Protein AF-A0A6J3C468-F1 (afdb_monomer)

Foldseek 3Di:
DEKEKAAADDPDPDDDDDDDDDDDDDPDPPDDDDDDPVVVVVVVLVVVLVVLVVVLVVLVVVLVVLVVVCPPPVPHPPVNSVVSVVVNVVSVVVSVVSPDDDDDDDDDDDPPPCRQVVVCVVVVHNRDDDDPPDDDPHHYHYDYDPDNAIFMDDPPDPDTHHPPPPPDDD

Nearest PDB structures (foldseek):
  5gof-assembly1_A  TM=9.313E-01  e=5.780E-07  Homo sapiens
  3fd9-assembly1_C  TM=7.938E-01  e=1.455E+00  Pseudomonas aeruginosa UCBPP-PA14
  7p48-assembly1_6  TM=5.271E-01  e=7.275E+00  Mammaliicoccus lentus

Mean predicted aligned error: 13.35 Å

Structure (mmCIF, N/CA/C/O backbone):
data_AF-A0A6J3C468-F1
#
_entry.id   AF-A0A6J3C468-F1
#
loop_
_atom_site.group_PDB
_atom_site.id
_atom_site.type_symbol
_atom_site.label_atom_id
_atom_site.label_alt_id
_atom_site.label_comp_id
_atom_site.label_asym_id
_atom_site.label_entity_id
_atom_site.label_seq_id
_atom_site.pdbx_PDB_ins_code
_atom_site.Cartn_x
_atom_site.Cartn_y
_atom_site.Cartn_z
_atom_site.occupancy
_atom_site.B_iso_or_equiv
_atom_site.auth_seq_id
_atom_site.auth_comp_id
_atom_site.auth_asym_id
_atom_site.auth_atom_id
_atom_site.pdbx_PDB_model_num
ATOM 1 N N . MET A 1 1 ? 6.458 13.556 -14.576 1.00 32.53 1 MET A N 1
ATOM 2 C CA . MET A 1 1 ? 5.646 12.459 -15.137 1.00 32.53 1 MET A CA 1
ATOM 3 C C . MET A 1 1 ? 6.260 11.154 -14.679 1.00 32.53 1 MET A C 1
ATOM 5 O O . MET A 1 1 ? 7.457 10.978 -14.878 1.00 32.53 1 MET A O 1
ATOM 9 N N . ALA A 1 2 ? 5.489 10.302 -14.016 1.00 32.50 2 ALA A N 1
ATOM 10 C CA . ALA A 1 2 ? 5.856 8.922 -13.725 1.00 32.50 2 ALA A CA 1
ATOM 11 C C . ALA A 1 2 ? 4.898 8.015 -14.511 1.00 32.50 2 ALA A C 1
ATOM 13 O O . ALA A 1 2 ? 3.709 8.327 -14.599 1.00 32.50 2 ALA A O 1
ATOM 14 N N . ALA A 1 3 ? 5.411 6.956 -15.133 1.00 32.78 3 ALA A N 1
ATOM 15 C CA . ALA A 1 3 ? 4.591 5.963 -15.822 1.00 32.78 3 ALA A CA 1
ATOM 16 C C . ALA A 1 3 ? 4.765 4.603 -15.144 1.00 32.78 3 ALA A C 1
ATOM 18 O O . ALA A 1 3 ? 5.876 4.200 -14.802 1.00 32.78 3 ALA A O 1
ATOM 19 N N . TYR A 1 4 ? 3.655 3.918 -14.908 1.00 39.19 4 TYR A N 1
ATOM 20 C CA . TYR A 1 4 ? 3.619 2.669 -14.160 1.00 39.19 4 TYR A CA 1
ATOM 21 C C . TYR A 1 4 ? 3.425 1.515 -15.144 1.00 39.19 4 TYR A C 1
ATOM 23 O O . TYR A 1 4 ? 2.482 1.557 -15.930 1.00 39.19 4 TYR A O 1
ATOM 31 N N . VAL A 1 5 ? 4.317 0.522 -15.136 1.00 37.75 5 VAL A N 1
ATOM 32 C CA . VAL A 1 5 ? 4.277 -0.674 -15.994 1.00 37.75 5 VAL A CA 1
ATOM 33 C C . VAL A 1 5 ? 3.965 -1.870 -15.109 1.00 37.75 5 VAL A C 1
ATOM 35 O O . VAL A 1 5 ? 4.748 -2.188 -14.226 1.00 37.75 5 VAL A O 1
ATOM 38 N N . ASN A 1 6 ? 2.851 -2.553 -15.331 1.00 34.88 6 ASN A N 1
ATOM 39 C CA . ASN A 1 6 ? 2.490 -3.726 -14.541 1.00 34.88 6 ASN A CA 1
ATOM 40 C C . ASN A 1 6 ? 2.464 -4.974 -15.435 1.00 34.88 6 ASN A C 1
ATOM 42 O O . ASN A 1 6 ? 1.859 -4.939 -16.506 1.00 34.88 6 ASN A O 1
ATOM 46 N N . ARG A 1 7 ? 3.164 -6.044 -15.040 1.00 41.38 7 ARG A N 1
ATOM 47 C CA . ARG A 1 7 ? 3.197 -7.334 -15.754 1.00 41.38 7 ARG A CA 1
ATOM 48 C C . ARG A 1 7 ? 3.193 -8.478 -14.742 1.00 41.38 7 ARG A C 1
ATOM 50 O O . ARG A 1 7 ? 4.012 -8.511 -13.826 1.00 41.38 7 ARG A O 1
ATOM 57 N N . THR A 1 8 ? 2.270 -9.408 -14.938 1.00 41.28 8 THR A N 1
ATOM 58 C CA . THR A 1 8 ? 1.972 -10.521 -14.031 1.00 41.28 8 THR A CA 1
ATOM 59 C C . THR A 1 8 ? 2.912 -11.704 -14.276 1.00 41.28 8 THR A C 1
ATOM 61 O O . THR A 1 8 ? 3.183 -12.062 -15.420 1.00 41.28 8 THR A O 1
ATOM 64 N N . MET A 1 9 ? 3.386 -12.343 -13.199 1.00 41.53 9 MET A N 1
ATOM 65 C CA . MET A 1 9 ? 3.989 -13.680 -13.240 1.00 41.53 9 MET A CA 1
ATOM 66 C C . MET A 1 9 ? 3.126 -14.652 -12.433 1.00 41.53 9 MET A C 1
ATOM 68 O O . MET A 1 9 ? 2.847 -14.416 -11.259 1.00 41.53 9 MET A O 1
ATOM 72 N N . SER A 1 10 ? 2.749 -15.768 -13.056 1.00 34.47 10 SER A N 1
ATOM 73 C CA . SER A 1 10 ? 2.111 -16.899 -12.384 1.00 34.47 10 SER A CA 1
ATOM 74 C C . SER A 1 10 ? 3.166 -17.708 -11.627 1.00 34.47 10 SER A C 1
ATOM 76 O O . SER A 1 10 ? 4.060 -18.300 -12.229 1.00 34.47 10 SER A O 1
ATOM 78 N N . MET A 1 11 ? 3.074 -17.734 -10.298 1.00 39.47 11 MET A N 1
ATOM 79 C CA . MET A 1 11 ? 3.914 -18.565 -9.425 1.00 39.47 11 MET A CA 1
ATOM 80 C C . MET A 1 11 ? 3.198 -19.896 -9.147 1.00 39.47 11 MET A C 1
ATOM 82 O O . MET A 1 11 ? 2.885 -20.216 -8.003 1.00 39.47 11 MET A O 1
ATOM 86 N N . MET A 1 12 ? 2.888 -20.665 -10.194 1.00 35.66 12 MET A N 1
ATOM 87 C CA . MET A 1 12 ? 2.461 -22.056 -10.020 1.00 35.66 12 MET A CA 1
ATOM 88 C C . MET A 1 12 ? 3.700 -22.904 -9.723 1.00 35.66 12 MET A C 1
ATOM 90 O O . MET A 1 12 ? 4.549 -23.116 -10.588 1.00 35.66 12 MET A O 1
ATOM 94 N N . ALA A 1 13 ? 3.817 -23.357 -8.474 1.00 45.84 13 ALA A N 1
ATOM 95 C CA . ALA A 1 13 ? 4.817 -24.324 -8.042 1.00 45.84 13 ALA A CA 1
ATOM 96 C C . ALA A 1 13 ? 4.562 -25.667 -8.751 1.00 45.84 13 ALA A C 1
ATOM 98 O O . ALA A 1 13 ? 3.682 -26.430 -8.361 1.00 45.84 13 ALA A O 1
ATOM 99 N N . GLY A 1 14 ? 5.288 -25.917 -9.840 1.00 36.38 14 GLY A N 1
ATOM 100 C CA . GLY A 1 14 ? 5.266 -27.182 -10.568 1.00 36.38 14 GLY A CA 1
ATOM 101 C C . GLY A 1 14 ? 6.373 -28.112 -10.080 1.00 36.38 14 GLY A C 1
ATOM 102 O O . GLY A 1 14 ? 7.548 -27.860 -10.346 1.00 36.38 14 GLY A O 1
ATOM 103 N N . ASP A 1 15 ? 5.983 -29.184 -9.391 1.00 47.78 15 ASP A N 1
ATOM 104 C CA . ASP A 1 15 ? 6.817 -30.349 -9.093 1.00 47.78 15 ASP A CA 1
ATOM 105 C C . ASP A 1 15 ? 7.307 -31.011 -10.396 1.00 47.78 15 ASP A C 1
ATOM 107 O O . ASP A 1 15 ? 6.512 -31.412 -11.248 1.00 47.78 15 ASP A O 1
ATOM 111 N N . GLY A 1 16 ? 8.625 -31.163 -10.544 1.00 34.12 16 GLY A N 1
ATOM 112 C CA . GLY A 1 16 ? 9.258 -31.887 -11.650 1.00 34.12 16 GLY A CA 1
ATOM 113 C C . GLY A 1 16 ? 10.623 -32.452 -11.233 1.00 34.12 16 GLY A C 1
ATOM 114 O O . GLY A 1 16 ? 11.349 -31.789 -10.490 1.00 34.12 16 GLY A O 1
ATOM 115 N N . PRO A 1 17 ? 10.984 -33.684 -11.648 1.00 38.72 17 PRO A N 1
ATOM 116 C CA . PRO A 1 17 ? 12.030 -34.459 -10.994 1.00 38.72 17 PRO A CA 1
ATOM 117 C C . PRO A 1 17 ? 13.448 -33.975 -11.321 1.00 38.72 17 PRO A C 1
ATOM 119 O O . PRO A 1 17 ? 13.803 -33.643 -12.451 1.00 38.72 17 PRO A O 1
ATOM 122 N N . HIS A 1 18 ? 14.254 -33.988 -10.264 1.00 42.09 18 HIS A N 1
ATOM 123 C CA . HIS A 1 18 ? 15.650 -33.594 -10.175 1.00 42.09 18 HIS A CA 1
ATOM 124 C C . HIS A 1 18 ? 16.582 -34.329 -11.148 1.00 42.09 18 HIS A C 1
ATOM 126 O O . HIS A 1 18 ? 16.570 -35.554 -11.216 1.00 42.09 18 HIS A O 1
ATOM 132 N N . ASN A 1 19 ? 17.509 -33.586 -11.762 1.00 37.25 19 ASN A N 1
ATOM 133 C CA . ASN A 1 19 ? 18.798 -34.124 -12.192 1.00 37.25 19 ASN A CA 1
ATOM 134 C C . ASN A 1 19 ? 19.929 -33.259 -11.626 1.00 37.25 19 ASN A C 1
ATOM 136 O O . ASN A 1 19 ? 20.019 -32.056 -11.867 1.00 37.25 19 ASN A O 1
ATOM 140 N N . VAL A 1 20 ? 20.762 -33.905 -10.814 1.00 36.81 20 VAL A N 1
ATOM 141 C CA . VAL A 1 20 ? 21.904 -33.337 -10.099 1.00 36.81 20 VAL A CA 1
ATOM 142 C C . VAL A 1 20 ? 23.111 -33.331 -11.035 1.00 36.81 20 VAL A C 1
ATOM 144 O O . VAL A 1 20 ? 23.554 -34.388 -11.472 1.00 36.81 20 VAL A O 1
ATOM 147 N N . ALA A 1 21 ? 23.680 -32.155 -11.297 1.00 30.47 21 ALA A N 1
ATOM 148 C CA . ALA A 1 21 ? 25.031 -32.026 -11.834 1.00 30.47 21 ALA A CA 1
ATOM 149 C C . ALA A 1 21 ? 25.873 -31.188 -10.863 1.00 30.47 21 ALA A C 1
ATOM 151 O O . ALA A 1 21 ? 25.667 -29.986 -10.689 1.00 30.47 21 ALA A O 1
ATOM 152 N N . THR A 1 22 ? 26.795 -31.864 -10.185 1.00 33.00 22 THR A N 1
ATOM 153 C CA . THR A 1 22 ? 27.742 -31.297 -9.225 1.00 33.00 22 THR A CA 1
ATOM 154 C C . THR A 1 22 ? 28.943 -30.731 -9.970 1.00 33.00 22 THR A C 1
ATOM 156 O O . THR A 1 22 ? 29.631 -31.497 -10.634 1.00 33.00 22 THR A O 1
ATOM 159 N N . LEU A 1 23 ? 29.251 -29.439 -9.811 1.00 34.88 23 LEU A N 1
ATOM 160 C CA . LEU A 1 23 ? 30.570 -28.881 -10.132 1.00 34.88 23 LEU A CA 1
ATOM 161 C C . LEU A 1 23 ? 30.948 -27.752 -9.151 1.00 34.88 23 LEU A C 1
ATOM 163 O O . LEU A 1 23 ? 30.305 -26.708 -9.086 1.00 34.88 23 LEU A O 1
ATOM 167 N N . ASN A 1 24 ? 32.025 -28.031 -8.414 1.00 36.84 24 ASN A N 1
ATOM 168 C CA . ASN A 1 24 ? 33.041 -27.146 -7.838 1.00 36.84 24 ASN A CA 1
ATOM 169 C C . ASN A 1 24 ? 32.639 -26.008 -6.877 1.00 36.84 24 ASN A C 1
ATOM 171 O O . ASN A 1 24 ? 32.391 -24.872 -7.266 1.00 36.84 24 ASN A O 1
ATOM 175 N N . GLY A 1 25 ? 32.828 -26.284 -5.581 1.00 41.25 25 GLY A N 1
ATOM 176 C CA . GLY A 1 25 ? 33.744 -25.465 -4.772 1.00 41.25 25 GLY A CA 1
ATOM 177 C C . GLY A 1 25 ? 33.226 -24.166 -4.155 1.00 41.25 25 GLY A C 1
ATOM 178 O O . GLY A 1 25 ? 34.006 -23.476 -3.507 1.00 41.25 25 GLY A O 1
ATOM 179 N N . ALA A 1 26 ? 31.943 -23.841 -4.278 1.00 34.59 26 ALA A N 1
ATOM 180 C CA . ALA A 1 26 ? 31.317 -22.813 -3.450 1.00 34.59 26 ALA A CA 1
ATOM 181 C C . ALA A 1 26 ? 30.516 -23.487 -2.333 1.00 34.59 26 ALA A C 1
ATOM 183 O O . ALA A 1 26 ? 29.793 -24.451 -2.590 1.00 34.59 26 ALA A O 1
ATOM 184 N N . VAL A 1 27 ? 30.627 -22.973 -1.105 1.00 35.44 27 VAL A N 1
ATOM 185 C CA . VAL A 1 27 ? 29.729 -23.306 0.007 1.00 35.44 27 VAL A CA 1
ATOM 186 C C . VAL A 1 27 ? 28.308 -22.974 -0.441 1.00 35.44 27 VAL A C 1
ATOM 188 O O . VAL A 1 27 ? 27.838 -21.846 -0.322 1.00 35.44 27 VAL A O 1
ATOM 191 N N . ARG A 1 28 ? 27.619 -23.957 -1.020 1.00 37.09 28 ARG A N 1
ATOM 192 C CA . ARG A 1 28 ? 26.178 -23.900 -1.180 1.00 37.09 28 ARG A CA 1
ATOM 193 C C . ARG A 1 28 ? 25.639 -24.120 0.215 1.00 37.09 28 ARG A C 1
ATOM 195 O O . ARG A 1 28 ? 25.753 -25.221 0.750 1.00 37.09 28 ARG A O 1
ATOM 202 N N . VAL A 1 29 ? 25.104 -23.060 0.813 1.00 41.69 29 VAL A N 1
ATOM 203 C CA . VAL A 1 29 ? 24.162 -23.207 1.918 1.00 41.69 29 VAL A CA 1
ATOM 204 C C . VAL A 1 29 ? 23.089 -24.136 1.371 1.00 41.69 29 VAL A C 1
ATOM 206 O O . VAL A 1 29 ? 22.321 -23.763 0.485 1.00 41.69 29 VAL A O 1
ATOM 209 N N . ASN A 1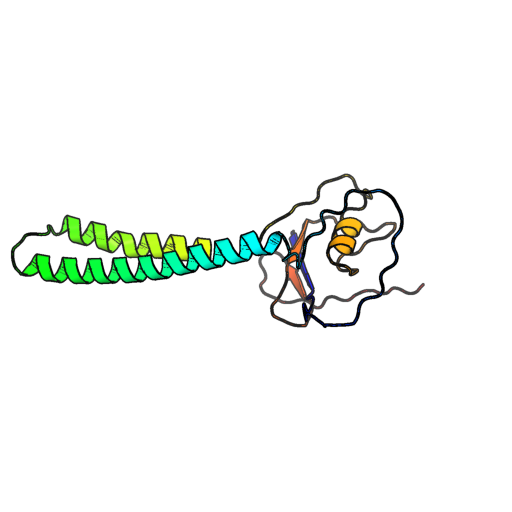 30 ? 23.165 -25.396 1.783 1.00 36.78 30 ASN A N 1
ATOM 210 C CA . ASN A 1 30 ? 22.223 -26.429 1.418 1.00 36.78 30 ASN A CA 1
ATOM 211 C C . ASN A 1 30 ? 20.926 -26.039 2.112 1.00 36.78 30 ASN A C 1
ATOM 213 O O . ASN A 1 30 ? 20.733 -26.375 3.276 1.00 36.78 30 ASN A O 1
ATOM 217 N N . MET A 1 31 ? 20.128 -25.197 1.461 1.00 42.84 31 MET A N 1
ATOM 218 C CA . MET A 1 31 ? 18.916 -24.685 2.058 1.00 42.84 31 MET A CA 1
ATOM 219 C C . MET A 1 31 ? 17.757 -25.570 1.597 1.00 42.84 31 MET A C 1
ATOM 221 O O . MET A 1 31 ? 17.376 -25.511 0.426 1.00 42.84 31 MET A O 1
ATOM 225 N N . PRO A 1 32 ? 17.246 -26.450 2.473 1.00 39.78 32 PRO A N 1
ATOM 226 C CA . PRO A 1 32 ? 16.097 -27.278 2.151 1.00 39.78 32 PRO A CA 1
ATOM 227 C C . PRO A 1 32 ? 14.889 -26.346 2.005 1.00 39.78 32 PRO A C 1
ATOM 229 O O . PRO A 1 32 ? 14.645 -25.546 2.902 1.00 39.78 32 PRO A O 1
ATOM 232 N N . ASN A 1 33 ? 14.180 -26.407 0.872 1.00 52.97 33 ASN A N 1
ATOM 233 C CA . ASN A 1 33 ? 12.960 -25.632 0.584 1.00 52.97 33 ASN A CA 1
ATOM 234 C C . ASN A 1 33 ? 13.011 -24.167 1.049 1.00 52.97 33 ASN A C 1
ATOM 236 O O . ASN A 1 33 ? 12.389 -23.773 2.035 1.00 52.97 33 ASN A O 1
ATOM 240 N N . VAL A 1 34 ? 13.772 -23.344 0.330 1.00 51.22 34 VAL A N 1
ATOM 241 C CA . VAL A 1 34 ? 13.872 -21.913 0.631 1.00 51.22 34 VAL A CA 1
ATOM 242 C C . VAL A 1 34 ? 12.651 -21.186 0.096 1.00 51.22 34 VAL A C 1
ATOM 244 O O . VAL A 1 34 ? 12.594 -20.819 -1.076 1.00 51.22 34 VAL A O 1
ATOM 247 N N . ASP A 1 35 ? 11.683 -20.933 0.970 1.00 75.00 35 ASP A N 1
ATOM 248 C CA . ASP A 1 35 ? 10.780 -19.804 0.783 1.00 75.00 35 ASP A CA 1
ATOM 249 C C . ASP A 1 35 ? 11.608 -18.561 0.409 1.00 75.00 35 ASP A C 1
ATOM 251 O O . ASP A 1 35 ? 12.629 -18.269 1.042 1.00 75.00 35 ASP A O 1
ATOM 255 N N . SER A 1 36 ? 11.186 -17.823 -0.623 1.00 87.25 36 SER A N 1
ATOM 256 C CA . SER A 1 36 ? 11.826 -16.552 -0.989 1.00 87.25 36 SER A CA 1
ATOM 257 C C . SER A 1 36 ? 11.952 -15.653 0.251 1.00 87.25 36 SER A C 1
ATOM 259 O O . SER A 1 36 ? 10.968 -15.518 0.978 1.00 87.25 36 SER A O 1
ATOM 261 N N . PRO A 1 37 ? 13.089 -14.971 0.499 1.00 91.00 37 PRO A N 1
ATOM 262 C CA . PRO A 1 37 ? 13.224 -14.047 1.630 1.00 91.00 37 PRO A CA 1
ATOM 263 C C . PRO A 1 37 ? 12.138 -12.961 1.677 1.00 91.00 37 PRO A C 1
ATOM 265 O O . PRO A 1 37 ? 11.797 -12.468 2.751 1.00 91.00 37 PRO A O 1
ATOM 268 N N . LEU A 1 38 ? 11.532 -12.630 0.530 1.00 89.88 38 LEU A N 1
ATOM 269 C CA . LEU A 1 38 ? 10.398 -11.706 0.446 1.00 89.88 38 LEU A CA 1
ATOM 270 C C . LEU A 1 38 ? 9.156 -12.230 1.193 1.00 89.88 38 LEU A C 1
ATOM 272 O O . LEU A 1 38 ? 8.349 -11.435 1.671 1.00 89.88 38 LEU A O 1
ATOM 276 N N . GLN A 1 39 ? 9.030 -13.548 1.384 1.00 90.19 39 GLN A N 1
ATOM 277 C CA . GLN A 1 39 ? 7.970 -14.166 2.188 1.00 90.19 39 GLN A CA 1
ATOM 278 C C . GLN A 1 39 ? 8.030 -13.750 3.659 1.00 90.19 39 GLN A C 1
ATOM 280 O O . GLN A 1 39 ? 7.002 -13.755 4.333 1.00 90.19 39 GLN A O 1
ATOM 285 N N . ILE A 1 40 ? 9.197 -13.343 4.170 1.00 91.38 40 ILE A N 1
ATOM 286 C CA . ILE A 1 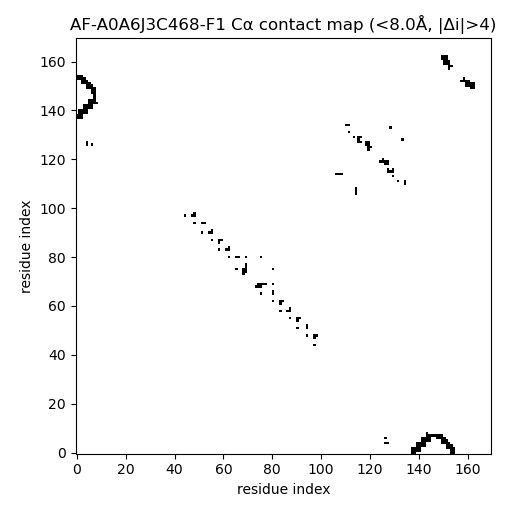40 ? 9.311 -12.808 5.532 1.00 91.38 40 ILE A CA 1
ATOM 287 C C . ILE A 1 40 ? 8.476 -11.529 5.655 1.00 91.38 40 ILE A C 1
ATOM 289 O O . ILE A 1 40 ? 7.704 -11.393 6.605 1.00 91.38 40 ILE A O 1
ATOM 293 N N . PHE A 1 41 ? 8.575 -10.629 4.671 1.00 90.44 41 PHE A N 1
ATOM 294 C CA . PHE A 1 41 ? 7.774 -9.407 4.630 1.00 90.44 41 PHE A CA 1
ATOM 295 C C . PHE A 1 41 ? 6.282 -9.728 4.511 1.00 90.44 41 PHE A C 1
ATOM 297 O O . PHE A 1 41 ? 5.492 -9.217 5.300 1.00 90.44 41 PHE A O 1
ATOM 304 N N . VAL A 1 42 ? 5.906 -10.638 3.605 1.00 90.75 42 VAL A N 1
ATOM 305 C CA . VAL A 1 42 ? 4.507 -11.065 3.413 1.00 90.75 42 VAL A CA 1
ATOM 306 C C . VAL A 1 42 ? 3.910 -11.618 4.713 1.00 90.75 42 VAL A C 1
ATOM 308 O O . VAL A 1 42 ? 2.838 -11.193 5.144 1.00 90.75 42 VAL A O 1
ATOM 311 N N . ARG A 1 43 ? 4.622 -12.524 5.396 1.00 92.19 43 ARG A N 1
ATOM 312 C CA . ARG A 1 43 ? 4.174 -13.130 6.661 1.00 92.19 43 ARG A CA 1
ATOM 313 C C . ARG A 1 43 ? 4.077 -12.107 7.788 1.00 92.19 43 ARG A C 1
ATOM 315 O O . ARG A 1 43 ? 3.071 -12.077 8.494 1.00 92.19 43 ARG A O 1
ATOM 322 N N . ALA A 1 44 ? 5.099 -11.266 7.955 1.00 92.62 44 ALA A N 1
ATOM 323 C CA . ALA A 1 44 ? 5.097 -10.214 8.969 1.00 92.62 44 ALA A CA 1
ATOM 324 C C . ALA A 1 44 ? 3.943 -9.230 8.743 1.00 92.62 44 ALA A C 1
ATOM 326 O O . ALA A 1 44 ? 3.262 -8.839 9.691 1.00 92.62 44 ALA A O 1
ATOM 327 N N . LYS A 1 45 ? 3.683 -8.887 7.480 1.00 92.44 45 LYS A N 1
ATOM 328 C CA . LYS A 1 45 ? 2.607 -7.983 7.104 1.00 92.44 45 LYS A CA 1
ATOM 329 C C . LYS A 1 45 ? 1.220 -8.570 7.341 1.00 92.44 45 LYS A C 1
ATOM 331 O O . LYS A 1 45 ? 0.352 -7.873 7.866 1.00 92.44 45 LYS A O 1
ATOM 336 N N . LYS A 1 46 ? 1.006 -9.835 6.976 1.00 93.75 46 LYS A N 1
ATOM 337 C CA . LYS A 1 46 ? -0.241 -10.537 7.289 1.00 93.75 46 LYS A CA 1
ATOM 338 C C . LYS A 1 46 ? -0.490 -10.506 8.798 1.00 93.75 46 LYS A C 1
ATOM 340 O O . LYS A 1 46 ? -1.517 -10.012 9.240 1.00 93.75 46 LYS A O 1
ATOM 345 N N . LYS A 1 47 ? 0.525 -10.886 9.581 1.00 95.81 47 LYS A N 1
ATOM 346 C CA . LYS A 1 47 ? 0.444 -10.917 11.043 1.00 95.81 47 LYS A CA 1
ATOM 347 C C . LYS A 1 47 ? 0.108 -9.555 11.663 1.00 95.81 47 LYS A C 1
ATOM 349 O O . LYS A 1 47 ? -0.730 -9.499 12.553 1.00 95.81 47 LYS A O 1
ATOM 354 N N . ILE A 1 48 ? 0.742 -8.461 11.229 1.00 95.94 48 ILE A N 1
ATOM 355 C CA . ILE A 1 48 ? 0.435 -7.131 11.787 1.00 95.94 48 ILE A CA 1
ATOM 356 C C . ILE A 1 48 ? -0.961 -6.641 11.382 1.00 95.94 48 ILE A C 1
ATOM 358 O O . ILE A 1 48 ? -1.622 -5.993 12.187 1.00 95.94 48 ILE A O 1
ATOM 362 N N . ASN A 1 49 ? -1.438 -6.971 10.176 1.00 95.69 49 ASN A N 1
ATOM 363 C CA . ASN A 1 49 ? -2.808 -6.650 9.774 1.00 95.69 49 ASN A CA 1
ATOM 364 C C . ASN A 1 49 ? -3.831 -7.423 10.613 1.00 95.69 49 ASN A C 1
ATOM 366 O O . ASN A 1 49 ? -4.781 -6.804 11.086 1.00 95.69 49 ASN A O 1
ATOM 370 N N . ASP A 1 50 ? -3.605 -8.718 10.852 1.00 96.38 50 ASP A N 1
ATOM 371 C CA . ASP A 1 50 ? -4.468 -9.555 11.696 1.00 96.38 50 ASP A CA 1
ATOM 372 C C . ASP A 1 50 ? -4.546 -8.991 13.130 1.00 96.38 50 ASP A C 1
ATOM 374 O O . ASP A 1 50 ? -5.635 -8.752 13.645 1.00 96.38 50 ASP A O 1
ATOM 378 N N . ILE A 1 51 ? -3.403 -8.628 13.728 1.00 97.44 51 ILE A N 1
ATOM 379 C CA . ILE A 1 51 ? -3.352 -7.985 15.056 1.00 97.44 51 ILE A CA 1
ATOM 380 C C . ILE A 1 51 ? -4.172 -6.689 15.084 1.00 97.44 51 ILE A C 1
ATOM 382 O O . ILE A 1 51 ? -4.887 -6.420 16.044 1.00 97.44 51 ILE A O 1
ATOM 386 N N . PHE A 1 52 ? -4.083 -5.860 14.045 1.00 97.25 52 PHE A N 1
ATOM 387 C CA . PHE A 1 52 ? -4.826 -4.601 14.010 1.00 97.25 52 PHE A CA 1
ATOM 388 C C . PHE A 1 52 ? -6.322 -4.775 13.718 1.00 97.25 52 PHE A C 1
ATOM 390 O O . PHE A 1 52 ? -7.093 -3.872 14.034 1.00 97.25 52 PHE A O 1
ATOM 397 N N . VAL A 1 53 ? -6.747 -5.904 13.142 1.00 96.88 53 VAL A N 1
ATOM 398 C CA . VAL A 1 53 ? -8.167 -6.290 13.104 1.00 96.88 53 VAL A CA 1
ATOM 399 C C . VAL A 1 53 ? -8.644 -6.586 14.524 1.00 96.88 53 VAL A C 1
ATOM 401 O O . VAL A 1 53 ? -9.624 -5.994 14.962 1.00 96.88 53 VAL A O 1
ATOM 404 N N . GLU A 1 54 ? -7.904 -7.408 15.270 1.00 97.81 54 GLU A N 1
ATOM 405 C CA . GLU A 1 54 ? -8.243 -7.752 16.657 1.00 97.81 54 GLU A CA 1
ATOM 406 C C . GLU A 1 54 ? -8.273 -6.516 17.574 1.00 97.81 54 GLU A C 1
ATOM 408 O O . GLU A 1 54 ? -9.189 -6.359 18.377 1.00 97.81 54 GLU A O 1
ATOM 413 N N . ILE A 1 55 ? -7.311 -5.595 17.427 1.00 97.81 55 ILE A N 1
ATOM 414 C CA . ILE A 1 55 ? -7.289 -4.332 18.186 1.00 97.81 55 ILE A CA 1
ATOM 415 C C . ILE A 1 55 ? -8.506 -3.458 17.851 1.00 97.81 55 ILE A C 1
ATOM 417 O O . ILE A 1 55 ? -9.064 -2.833 18.750 1.00 97.81 55 ILE A O 1
ATOM 421 N N . ASP A 1 56 ? -8.914 -3.384 16.582 1.00 97.00 56 ASP A N 1
ATOM 422 C CA . ASP A 1 56 ? -10.079 -2.593 16.165 1.00 97.00 56 ASP A CA 1
ATOM 423 C C . ASP A 1 56 ? -11.368 -3.112 16.804 1.00 97.00 56 ASP A C 1
ATOM 425 O O . ASP A 1 56 ? -12.166 -2.322 17.306 1.00 97.00 56 ASP A O 1
ATOM 429 N N . ASP A 1 57 ? -11.547 -4.430 16.839 1.00 97.44 57 ASP A N 1
ATOM 430 C CA . ASP A 1 57 ? -12.707 -5.050 17.476 1.00 97.44 57 ASP A CA 1
ATOM 431 C C . ASP A 1 57 ? -12.661 -4.879 19.001 1.00 97.44 57 ASP A C 1
ATOM 433 O O . ASP A 1 57 ? -13.642 -4.435 19.598 1.00 97.44 57 ASP A O 1
ATOM 437 N N . TYR A 1 58 ? -11.491 -5.063 19.621 1.00 97.88 58 TYR A N 1
ATOM 438 C CA . TYR A 1 58 ? -11.307 -4.823 21.054 1.00 97.88 58 TYR A CA 1
ATOM 439 C C . TYR A 1 58 ? -11.622 -3.377 21.466 1.00 97.88 58 TYR A C 1
ATOM 441 O O . TYR A 1 58 ? -12.248 -3.139 22.499 1.00 97.88 58 TYR A O 1
ATOM 449 N N . VAL A 1 59 ? -11.210 -2.385 20.670 1.00 97.19 59 VAL A N 1
ATOM 450 C CA . VAL A 1 59 ? -11.504 -0.975 20.966 1.00 97.19 59 VAL A CA 1
ATOM 451 C C . VAL A 1 59 ? -13.004 -0.688 20.858 1.00 97.19 59 VAL A C 1
ATOM 453 O O . VAL A 1 59 ? -13.529 0.050 21.690 1.00 97.19 59 VAL A O 1
ATOM 456 N N . LYS A 1 60 ? -13.723 -1.283 19.897 1.00 96.25 60 LYS A N 1
ATOM 457 C CA . LYS A 1 60 ? -15.190 -1.141 19.807 1.00 96.25 60 LYS A CA 1
ATOM 458 C C . LYS A 1 60 ? -15.896 -1.758 21.014 1.00 96.25 60 LYS A C 1
ATOM 460 O O . LYS A 1 60 ? -16.813 -1.143 21.565 1.00 96.25 60 LYS A O 1
ATOM 465 N N . ASP A 1 61 ? -15.449 -2.932 21.452 1.00 96.69 61 ASP A N 1
ATOM 466 C CA . ASP A 1 61 ? -15.978 -3.583 22.652 1.00 96.69 61 ASP A CA 1
ATOM 467 C C . ASP A 1 61 ? -15.715 -2.725 23.896 1.00 96.69 61 ASP A C 1
ATOM 469 O O . ASP A 1 61 ? -16.616 -2.511 24.710 1.00 96.69 61 ASP A O 1
ATOM 473 N N . ALA A 1 62 ? -14.515 -2.145 24.008 1.00 94.69 62 ALA A N 1
ATOM 474 C CA . ALA A 1 62 ? -14.163 -1.232 25.090 1.00 94.69 62 ALA A CA 1
ATOM 475 C C . ALA A 1 62 ? -15.041 0.029 25.092 1.00 94.69 62 ALA A C 1
ATOM 477 O O . ALA A 1 62 ? -15.523 0.424 26.150 1.00 94.69 62 ALA A O 1
ATOM 478 N N . VAL A 1 63 ? -15.309 0.639 23.931 1.00 93.75 63 VAL A N 1
ATOM 479 C CA . VAL A 1 63 ? -16.240 1.779 23.824 1.00 93.75 63 VAL A CA 1
ATOM 480 C C . VAL A 1 63 ? -17.641 1.387 24.296 1.00 93.75 63 VAL A C 1
ATOM 482 O O . VAL A 1 63 ? -18.245 2.099 25.097 1.00 93.75 63 VAL A O 1
ATOM 485 N N . THR A 1 64 ? -18.138 0.229 23.860 1.00 93.25 64 THR A N 1
ATOM 486 C CA . THR A 1 64 ? -19.457 -0.289 24.261 1.00 93.25 64 THR A CA 1
ATOM 487 C C . THR A 1 64 ? -19.540 -0.491 25.774 1.00 93.25 64 THR A C 1
ATOM 489 O O . THR A 1 64 ? -20.516 -0.094 26.413 1.00 93.25 64 THR A O 1
ATOM 492 N N . PHE A 1 65 ? -18.487 -1.054 26.365 1.00 92.50 65 PHE A N 1
ATOM 493 C CA . PHE A 1 65 ? -18.378 -1.237 27.806 1.00 92.50 65 PHE A CA 1
ATOM 494 C C . PHE A 1 65 ? -18.332 0.098 28.560 1.00 92.50 65 PHE A C 1
ATOM 496 O O . PHE A 1 65 ? -19.041 0.260 29.554 1.00 92.50 65 PHE A O 1
ATOM 503 N N . MET A 1 66 ? -17.551 1.069 28.074 1.00 91.12 66 MET A N 1
ATOM 504 C CA . MET A 1 66 ? -17.442 2.402 28.676 1.00 91.12 66 MET A CA 1
ATOM 505 C C . MET A 1 66 ? -18.798 3.116 28.719 1.00 91.12 66 MET A C 1
ATOM 507 O O . MET A 1 66 ? -19.172 3.653 29.761 1.00 91.12 66 MET A O 1
ATOM 511 N N . HIS A 1 67 ? -19.583 3.039 27.640 1.00 89.31 67 HIS A N 1
ATOM 512 C CA . HIS A 1 67 ? -20.947 3.579 27.607 1.00 89.31 67 HIS A CA 1
ATOM 513 C C . HIS A 1 67 ? -21.880 2.912 28.623 1.00 89.31 67 HIS A C 1
ATOM 515 O O . HIS A 1 67 ? -22.669 3.597 29.274 1.00 89.31 67 HIS A O 1
ATOM 521 N N . ALA A 1 68 ? -21.768 1.594 28.811 1.00 88.50 68 ALA A N 1
ATOM 522 C CA . ALA A 1 68 ? -22.589 0.863 29.775 1.00 88.50 68 ALA A CA 1
ATOM 523 C C . ALA A 1 68 ? -22.302 1.277 31.233 1.00 88.50 68 ALA A C 1
ATOM 525 O O . ALA A 1 68 ? -23.230 1.411 32.030 1.00 88.50 68 ALA A O 1
ATOM 526 N N . ILE A 1 69 ? -21.035 1.523 31.590 1.00 87.19 69 ILE A N 1
ATOM 527 C CA . ILE A 1 69 ? -20.647 1.870 32.971 1.00 87.19 69 ILE A CA 1
ATOM 528 C C . ILE A 1 69 ? -20.780 3.363 33.302 1.00 87.19 69 ILE A C 1
ATOM 530 O O . ILE A 1 69 ? -20.911 3.718 34.478 1.00 87.19 69 ILE A O 1
ATOM 534 N N . SER A 1 70 ? -20.771 4.245 32.296 1.00 81.06 70 SER A N 1
ATOM 535 C CA . SER A 1 70 ? -20.980 5.685 32.497 1.00 81.06 70 SER A CA 1
ATOM 536 C C . SER A 1 70 ? -22.393 6.014 32.986 1.00 81.06 70 SER A C 1
ATOM 538 O O . SER A 1 70 ? -22.552 6.953 33.764 1.00 81.06 70 SER A O 1
ATOM 540 N N . GLY A 1 71 ? -23.405 5.230 32.594 1.00 68.94 71 GLY A N 1
ATOM 541 C CA . GLY A 1 71 ? -24.791 5.415 33.040 1.00 68.94 71 GLY A CA 1
ATOM 542 C C . GLY A 1 71 ? -25.105 4.829 34.420 1.00 68.94 71 GLY A C 1
ATOM 543 O O . GLY A 1 71 ? -25.985 5.335 35.109 1.00 68.94 71 GLY A O 1
ATOM 544 N N . ASP A 1 72 ? -24.386 3.784 34.838 1.00 65.56 72 ASP A N 1
ATOM 545 C CA . ASP A 1 72 ? -24.818 2.951 35.967 1.00 65.56 72 ASP A CA 1
ATOM 546 C C . ASP A 1 72 ? -24.312 3.468 37.329 1.00 65.56 72 ASP A C 1
ATOM 548 O O . ASP A 1 72 ? -24.983 3.306 38.348 1.00 65.56 72 ASP A O 1
ATOM 552 N N . LYS A 1 73 ? -23.121 4.097 37.382 1.00 64.25 73 LYS A N 1
ATOM 553 C CA . LYS A 1 73 ? -22.472 4.484 38.662 1.00 64.25 73 LYS A CA 1
ATOM 554 C C . LYS A 1 73 ? -21.573 5.730 38.623 1.00 64.25 73 LYS A C 1
ATOM 556 O O . LYS A 1 73 ? -20.922 6.024 39.623 1.00 64.25 73 LYS A O 1
ATOM 561 N N . GLY A 1 74 ? -21.474 6.439 37.493 1.00 69.12 74 GLY A N 1
ATOM 562 C CA . GLY A 1 74 ? -20.538 7.568 37.347 1.00 69.12 74 GLY A CA 1
ATOM 563 C C . GLY A 1 74 ? -19.057 7.181 37.505 1.00 69.12 74 GLY A C 1
ATOM 564 O O . GLY A 1 74 ? -18.235 8.028 37.841 1.00 69.12 74 GLY A O 1
ATOM 565 N N . ILE A 1 75 ? -18.720 5.900 37.298 1.00 80.06 75 ILE A N 1
ATOM 566 C CA . ILE A 1 75 ? -17.355 5.357 37.441 1.00 80.06 75 ILE A CA 1
ATOM 567 C C . ILE A 1 75 ? -16.431 5.886 36.339 1.00 80.06 75 ILE A C 1
ATOM 569 O O . ILE A 1 75 ? -15.258 6.146 36.594 1.00 80.06 75 ILE A O 1
ATOM 573 N N . ALA A 1 76 ? -16.960 6.041 35.126 1.00 81.69 76 ALA A N 1
ATOM 574 C CA . ALA A 1 76 ? -16.243 6.584 33.981 1.00 81.69 76 ALA A CA 1
ATOM 575 C C . ALA A 1 76 ? -16.743 7.996 33.675 1.00 81.69 76 ALA A C 1
ATOM 577 O O . ALA A 1 76 ? -17.953 8.216 33.539 1.00 81.69 76 ALA A O 1
ATOM 578 N N . THR A 1 77 ? -15.816 8.945 33.546 1.00 87.38 77 THR A N 1
ATOM 579 C CA . THR A 1 77 ? -16.166 10.323 33.202 1.00 87.38 77 THR A CA 1
ATOM 580 C C . THR A 1 77 ? -16.529 10.431 31.717 1.00 87.38 77 THR A C 1
ATOM 582 O O . THR A 1 77 ? -16.038 9.645 30.902 1.00 87.38 77 THR A O 1
ATOM 585 N N . PRO A 1 78 ? -17.331 11.432 31.310 1.00 86.75 78 PRO A N 1
ATOM 586 C CA . PRO A 1 78 ? -17.597 11.685 29.891 1.00 86.75 78 PRO A CA 1
ATOM 587 C C . PRO A 1 78 ? -16.318 11.894 29.066 1.00 86.75 78 PRO A C 1
ATOM 589 O O . PRO A 1 78 ? -16.270 11.546 27.888 1.00 86.75 78 PRO A O 1
ATOM 592 N N . GLN A 1 79 ? -15.264 12.427 29.695 1.00 90.19 79 GLN A N 1
ATOM 593 C CA . GLN A 1 79 ? -13.967 12.606 29.053 1.00 90.19 79 GLN A CA 1
ATOM 594 C C . GLN A 1 79 ? -13.276 11.265 28.776 1.00 90.19 79 GLN A C 1
ATOM 596 O O . GLN A 1 79 ? -12.657 11.112 27.725 1.00 90.19 79 GLN A O 1
ATOM 601 N N . ASP A 1 80 ? -13.395 10.289 29.679 1.00 89.88 80 ASP A N 1
ATOM 602 C CA . ASP A 1 80 ? -12.825 8.954 29.478 1.00 89.88 80 ASP A CA 1
ATOM 603 C C . ASP A 1 80 ? -13.500 8.242 28.305 1.00 89.88 80 ASP A C 1
ATOM 605 O O . ASP A 1 80 ? -12.814 7.670 27.460 1.00 89.88 80 ASP A O 1
ATOM 609 N N . VAL A 1 81 ? -14.829 8.345 28.201 1.00 90.69 81 VAL A N 1
ATOM 610 C CA . VAL A 1 81 ? -15.594 7.794 27.070 1.00 90.69 81 VAL A CA 1
ATOM 611 C C . VAL A 1 81 ? -15.124 8.416 25.755 1.00 90.69 81 VAL A 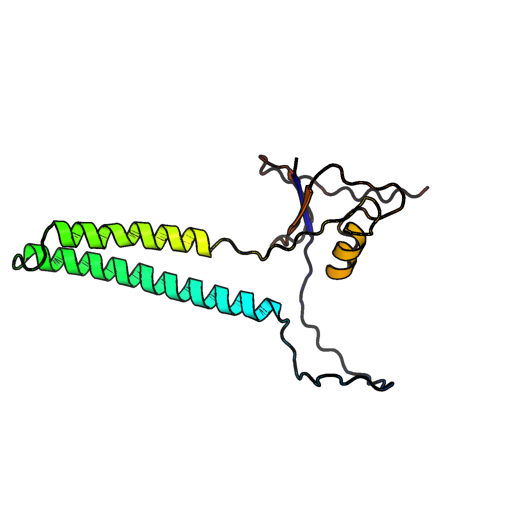C 1
ATOM 613 O O . VAL A 1 81 ? -14.730 7.690 24.845 1.00 90.69 81 VAL A O 1
ATOM 616 N N . ALA A 1 82 ? -15.059 9.750 25.686 1.00 93.00 82 ALA A N 1
ATOM 617 C CA . ALA A 1 82 ? -14.596 10.463 24.496 1.00 93.00 82 ALA A CA 1
ATOM 618 C C . ALA A 1 82 ? -13.151 10.093 24.103 1.00 93.00 82 ALA A C 1
ATOM 620 O O . ALA A 1 82 ? -12.827 9.976 22.919 1.00 93.00 82 ALA A O 1
ATOM 621 N N . ASN A 1 83 ? -12.268 9.878 25.084 1.00 93.19 83 ASN A N 1
ATOM 622 C CA . ASN A 1 83 ? -10.890 9.460 24.827 1.00 93.19 83 ASN A CA 1
ATOM 623 C C . ASN A 1 83 ? -10.824 8.062 24.192 1.00 93.19 83 ASN A C 1
ATOM 625 O O . ASN A 1 83 ? -10.036 7.855 23.265 1.00 93.19 83 ASN A O 1
ATOM 629 N N . VAL A 1 84 ? -11.641 7.118 24.673 1.00 93.38 84 VAL A N 1
ATOM 630 C CA . VAL A 1 84 ? -11.681 5.744 24.149 1.00 93.38 84 VAL A CA 1
ATOM 631 C C . VAL A 1 84 ? -12.352 5.701 22.774 1.00 93.38 84 VAL A C 1
ATOM 633 O O . VAL A 1 84 ? -11.845 5.035 21.873 1.00 93.38 84 VAL A O 1
ATOM 636 N N . GLU A 1 85 ? -13.411 6.482 22.553 1.00 95.06 85 GLU A N 1
ATOM 637 C CA . GLU A 1 85 ? -14.027 6.646 21.228 1.00 95.06 85 GLU A CA 1
ATOM 638 C C . GLU A 1 85 ? -13.030 7.169 20.191 1.00 95.06 85 GLU A C 1
ATOM 640 O O . GLU A 1 85 ? -12.970 6.674 19.062 1.00 95.06 85 GLU A O 1
ATOM 645 N N . ALA A 1 86 ? -12.170 8.112 20.584 1.00 96.50 86 ALA A N 1
ATOM 646 C CA . ALA A 1 86 ? -11.122 8.628 19.714 1.00 96.50 86 ALA A CA 1
ATOM 647 C C . ALA A 1 86 ? -10.070 7.570 19.325 1.00 96.50 86 ALA A C 1
ATOM 649 O O . ALA A 1 86 ? -9.317 7.790 18.374 1.00 96.50 86 ALA A O 1
ATOM 650 N N . TYR A 1 87 ? -9.975 6.428 20.019 1.00 96.56 87 TYR A N 1
ATOM 651 C CA . TYR A 1 87 ? -9.096 5.338 19.591 1.00 96.56 87 TYR A CA 1
ATOM 652 C C . TYR A 1 87 ? -9.626 4.597 18.366 1.00 96.56 87 TYR A C 1
ATOM 654 O O . TYR A 1 87 ? -8.801 4.143 17.575 1.00 96.56 87 TYR A O 1
ATOM 662 N N . ILE A 1 88 ? -10.945 4.543 18.141 1.00 95.94 88 ILE A N 1
ATOM 663 C CA . ILE A 1 88 ? -11.522 3.900 16.948 1.00 95.94 88 ILE A CA 1
ATOM 664 C C . ILE A 1 88 ? -10.943 4.542 15.685 1.00 95.94 88 ILE A C 1
ATOM 666 O O . ILE A 1 88 ? -10.371 3.860 14.836 1.00 95.94 88 ILE A O 1
ATOM 670 N N . SER A 1 89 ? -11.015 5.872 15.586 1.00 96.00 89 SER A N 1
ATOM 671 C CA . SER A 1 89 ? -10.524 6.596 14.408 1.00 96.00 89 SER A CA 1
ATOM 672 C C . SER A 1 89 ? -9.008 6.463 14.232 1.00 96.00 89 SER A C 1
ATOM 674 O O . SER A 1 89 ? -8.524 6.308 13.110 1.00 96.00 89 SER A O 1
ATOM 676 N N . LYS A 1 90 ? -8.241 6.451 15.331 1.00 96.50 90 LYS A N 1
ATOM 677 C CA . LYS A 1 90 ? -6.783 6.248 15.295 1.00 96.50 90 LYS A CA 1
ATOM 678 C C . LYS A 1 90 ? -6.410 4.850 14.802 1.00 96.50 90 LYS A C 1
ATOM 680 O O . LYS A 1 90 ? -5.517 4.724 13.968 1.00 96.50 90 LYS A O 1
ATOM 685 N N . VAL A 1 91 ? -7.084 3.808 15.289 1.00 97.38 91 VAL A N 1
ATOM 686 C CA . VAL A 1 91 ? -6.837 2.422 14.863 1.00 97.38 91 VAL A CA 1
ATOM 687 C C . VAL A 1 91 ? -7.221 2.239 13.396 1.00 97.38 91 VAL A C 1
ATOM 689 O O . VAL A 1 91 ? -6.439 1.672 12.633 1.00 97.38 91 VAL A O 1
ATOM 692 N N . GLN A 1 92 ? -8.357 2.792 12.966 1.00 95.81 92 GLN A N 1
ATOM 693 C CA . GLN A 1 92 ? -8.770 2.775 11.561 1.00 95.81 92 GLN A CA 1
ATOM 694 C C . GLN A 1 92 ? -7.741 3.452 10.648 1.00 95.81 92 GLN A C 1
ATOM 696 O O . GLN A 1 92 ? -7.344 2.860 9.643 1.00 95.81 92 GLN A O 1
ATOM 701 N N . ALA A 1 93 ? -7.227 4.624 11.032 1.00 96.12 93 ALA A N 1
ATOM 702 C CA . ALA A 1 93 ? -6.183 5.311 10.274 1.00 96.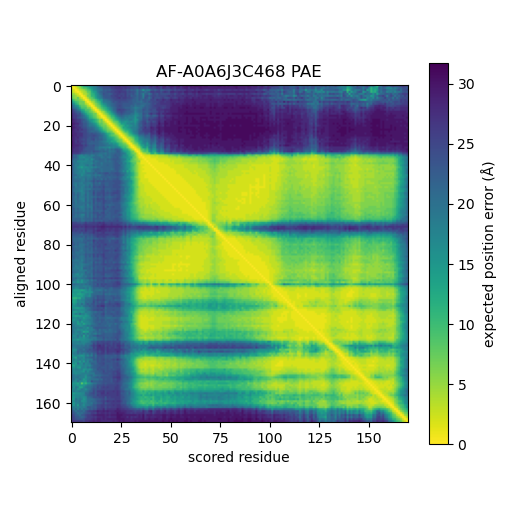12 93 ALA A CA 1
ATOM 703 C C . ALA A 1 93 ? -4.904 4.462 10.142 1.00 96.12 93 ALA A C 1
ATOM 705 O O . ALA A 1 93 ? -4.315 4.380 9.064 1.00 96.12 93 ALA A O 1
ATOM 706 N N . ILE A 1 94 ? -4.485 3.772 11.211 1.00 96.12 94 ILE A N 1
ATOM 707 C CA . ILE A 1 94 ? -3.325 2.869 11.148 1.00 96.12 94 ILE A CA 1
ATOM 708 C C . ILE A 1 94 ? -3.608 1.688 10.211 1.00 96.12 94 ILE A C 1
ATOM 710 O O . ILE A 1 94 ? -2.755 1.340 9.392 1.00 96.12 94 ILE A O 1
ATOM 714 N N . ARG A 1 95 ? -4.807 1.096 10.269 1.00 95.31 95 ARG A N 1
ATOM 715 C CA . ARG A 1 95 ? -5.208 -0.006 9.378 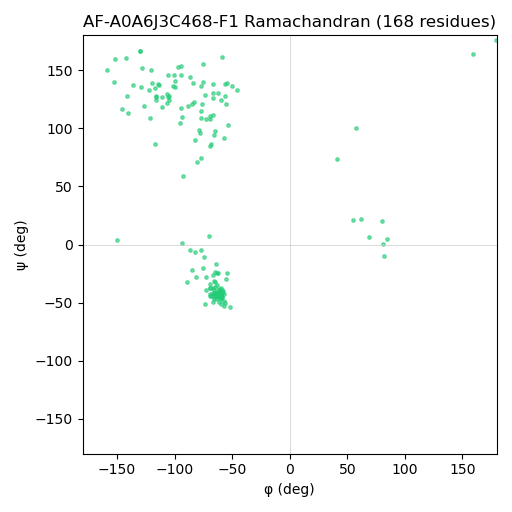1.00 95.31 95 ARG A CA 1
ATOM 716 C C . ARG A 1 95 ? -5.168 0.396 7.907 1.00 95.31 95 ARG A C 1
ATOM 718 O O . ARG A 1 95 ? -4.693 -0.380 7.084 1.00 95.31 95 ARG A O 1
ATOM 725 N N . GLU A 1 96 ? -5.620 1.598 7.562 1.00 94.19 96 GLU A N 1
ATOM 726 C CA . GLU A 1 96 ? -5.531 2.112 6.189 1.00 94.19 96 GLU A CA 1
ATOM 727 C C . GLU A 1 96 ? -4.085 2.231 5.698 1.00 94.19 96 GLU A C 1
ATOM 729 O O . GLU A 1 96 ? -3.789 1.914 4.544 1.00 94.19 96 GLU A O 1
ATOM 734 N N . VAL A 1 97 ? -3.167 2.641 6.575 1.00 93.00 97 VAL A N 1
ATOM 735 C CA . VAL A 1 97 ? -1.738 2.716 6.254 1.00 93.00 97 VAL A CA 1
ATOM 736 C C . VAL A 1 97 ? -1.136 1.316 6.095 1.00 93.00 97 VAL A C 1
ATOM 738 O O . VAL A 1 97 ? -0.417 1.077 5.125 1.00 93.00 97 VAL A O 1
ATOM 741 N N . LEU A 1 98 ? -1.455 0.376 6.992 1.00 91.75 98 LEU A N 1
ATOM 742 C CA . LEU A 1 98 ? -0.934 -0.998 6.960 1.00 91.75 98 LEU A CA 1
ATOM 743 C C . LEU A 1 98 ? -1.428 -1.817 5.760 1.00 91.75 98 LEU A C 1
ATOM 745 O O . LEU A 1 98 ? -0.713 -2.716 5.305 1.00 91.75 98 LEU A O 1
ATOM 749 N N . LYS A 1 99 ? -2.605 -1.485 5.215 1.00 88.12 99 LYS A N 1
ATOM 750 C CA . LYS A 1 99 ? -3.151 -2.100 3.994 1.00 88.12 99 LYS A CA 1
ATOM 751 C C . LYS A 1 99 ? -2.328 -1.810 2.736 1.00 88.12 99 LYS A C 1
ATOM 753 O O . LYS A 1 99 ? -2.408 -2.579 1.786 1.00 88.12 99 LYS A O 1
ATOM 758 N N . ARG A 1 100 ? -1.545 -0.725 2.690 1.00 85.75 100 ARG A N 1
ATOM 759 C CA . ARG A 1 100 ? -0.739 -0.376 1.504 1.00 85.75 100 ARG A CA 1
ATOM 760 C C . ARG A 1 100 ? 0.387 -1.389 1.342 1.00 85.75 100 ARG A C 1
ATOM 762 O O . ARG A 1 100 ? 1.296 -1.420 2.174 1.00 85.75 100 ARG A O 1
ATOM 769 N N . ASP A 1 101 ? 0.319 -2.232 0.309 1.00 73.88 101 ASP A N 1
ATOM 770 C CA . ASP A 1 101 ? 1.163 -3.425 0.211 1.00 73.88 101 ASP A CA 1
ATOM 771 C C . ASP A 1 101 ? 2.137 -3.500 -0.951 1.00 73.88 101 ASP A C 1
ATOM 773 O O . ASP A 1 101 ? 1.870 -4.109 -1.977 1.00 73.88 101 ASP A O 1
ATOM 777 N N . HIS A 1 102 ? 3.317 -2.920 -0.747 1.00 84.31 102 HIS A N 1
ATOM 778 C CA . HIS A 1 102 ? 4.459 -3.175 -1.607 1.00 84.31 102 HIS A CA 1
ATOM 779 C C . HIS A 1 102 ? 5.767 -2.837 -0.893 1.00 84.31 102 HIS A C 1
ATOM 781 O O . HIS A 1 102 ? 5.843 -1.928 -0.064 1.00 84.31 102 HIS A O 1
ATOM 787 N N . MET A 1 103 ? 6.826 -3.550 -1.265 1.00 90.19 103 MET A N 1
ATOM 788 C CA . MET A 1 103 ? 8.194 -3.079 -1.072 1.00 90.19 103 MET A CA 1
ATOM 789 C C . MET A 1 103 ? 8.583 -2.230 -2.281 1.00 90.19 103 MET A C 1
ATOM 791 O O . MET A 1 103 ? 8.202 -2.538 -3.408 1.00 90.19 103 MET A O 1
ATOM 795 N N . LYS A 1 104 ? 9.361 -1.169 -2.063 1.00 93.06 104 LYS A N 1
ATOM 796 C CA . LYS A 1 104 ? 9.863 -0.313 -3.142 1.00 93.06 104 LYS A CA 1
ATOM 797 C C . LYS A 1 104 ? 11.383 -0.404 -3.207 1.00 93.06 104 LYS A C 1
ATOM 799 O O . LYS A 1 104 ? 12.069 -0.131 -2.227 1.00 93.06 104 LYS A O 1
ATOM 804 N N . VAL A 1 105 ? 11.892 -0.754 -4.383 1.00 95.25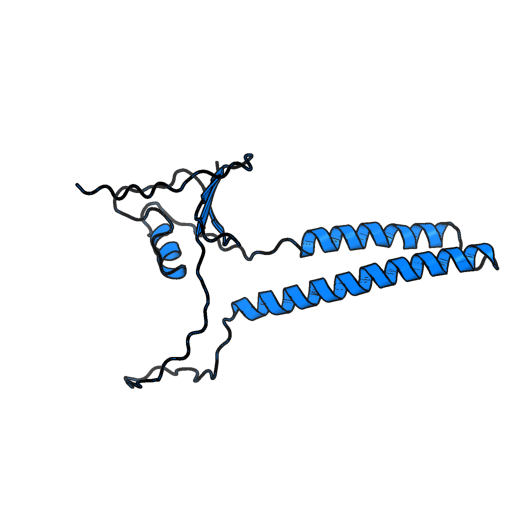 105 VAL A N 1
ATOM 805 C CA . VAL A 1 105 ? 13.310 -0.662 -4.742 1.00 95.25 105 VAL A CA 1
ATOM 806 C C . VAL A 1 105 ? 13.457 0.378 -5.850 1.00 95.25 105 VAL A C 1
ATOM 808 O O . VAL A 1 105 ? 12.627 0.445 -6.755 1.00 95.25 105 VAL A O 1
ATOM 811 N N . ALA A 1 106 ? 14.484 1.221 -5.769 1.00 95.75 106 ALA A N 1
ATOM 812 C CA . ALA A 1 106 ? 14.732 2.278 -6.744 1.00 95.75 106 ALA A CA 1
ATOM 813 C C . ALA A 1 106 ? 16.128 2.123 -7.358 1.00 95.75 106 ALA A C 1
ATOM 815 O O . ALA A 1 106 ? 17.114 1.944 -6.643 1.00 95.75 106 ALA A O 1
ATOM 816 N N . PHE A 1 107 ? 16.208 2.214 -8.687 1.00 94.12 107 PHE A N 1
ATOM 817 C CA . PHE A 1 107 ? 17.447 2.064 -9.450 1.00 94.12 107 PHE A CA 1
ATOM 818 C C . PHE A 1 107 ? 17.924 3.420 -9.973 1.00 94.12 107 PHE A C 1
ATOM 820 O O . PHE A 1 107 ? 17.233 4.072 -10.755 1.00 94.12 107 PHE A O 1
ATOM 827 N N . PHE A 1 108 ? 19.141 3.817 -9.600 1.00 92.81 108 PHE A N 1
ATOM 828 C CA . PHE A 1 108 ? 19.768 5.070 -10.029 1.00 92.81 108 PHE A CA 1
ATOM 829 C C . PHE A 1 108 ? 21.082 4.808 -10.770 1.00 92.81 108 PHE A C 1
ATOM 831 O O . PHE A 1 108 ? 21.775 3.826 -10.517 1.00 92.81 108 PHE A O 1
ATOM 838 N N . GLY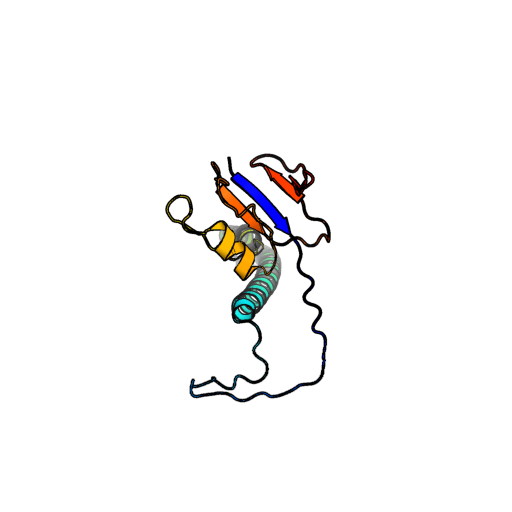 A 1 109 ? 21.432 5.689 -11.708 1.00 90.81 109 GLY A N 1
ATOM 839 C CA . GLY A 1 109 ? 22.667 5.583 -12.486 1.00 90.81 109 GLY A CA 1
ATOM 840 C C . GLY A 1 109 ? 22.612 6.371 -13.791 1.00 90.81 109 GLY A C 1
ATOM 841 O O . GLY A 1 109 ? 21.527 6.734 -14.258 1.00 90.81 109 GLY A O 1
ATOM 842 N N . ARG A 1 110 ? 23.781 6.601 -14.404 1.00 91.25 110 ARG A N 1
ATOM 843 C CA . ARG A 1 110 ? 23.900 7.316 -15.686 1.00 91.25 110 ARG A CA 1
ATOM 844 C C . ARG A 1 110 ? 23.104 6.620 -16.799 1.00 91.25 110 ARG A C 1
ATOM 846 O O . ARG A 1 110 ? 22.699 5.455 -16.686 1.00 91.25 110 ARG A O 1
ATOM 853 N N . THR A 1 111 ? 22.825 7.362 -17.865 1.00 88.44 111 THR A N 1
ATOM 854 C CA . THR A 1 111 ? 22.220 6.822 -19.088 1.00 88.44 111 THR A CA 1
ATOM 855 C C . THR A 1 111 ? 23.062 5.655 -19.607 1.00 88.44 111 THR A C 1
ATOM 857 O O . THR A 1 111 ? 24.286 5.705 -19.541 1.00 88.44 111 THR A O 1
ATOM 860 N N . SER A 1 112 ? 22.401 4.589 -20.063 1.00 86.25 112 SER A N 1
ATOM 861 C CA . SER A 1 112 ? 23.032 3.361 -20.576 1.00 86.25 112 SER A CA 1
ATOM 862 C C . SER A 1 112 ? 23.766 2.468 -19.561 1.00 86.25 112 SER A C 1
ATOM 864 O O . SER A 1 112 ? 24.285 1.431 -19.955 1.00 86.25 112 SER A O 1
ATOM 866 N N . ASN A 1 113 ? 23.710 2.747 -18.250 1.00 90.31 113 ASN A N 1
ATOM 867 C CA . ASN A 1 113 ? 24.250 1.847 -17.208 1.00 90.31 113 ASN A CA 1
ATOM 868 C C . ASN A 1 113 ? 23.456 0.529 -17.015 1.00 90.31 113 ASN A C 1
ATOM 870 O O . ASN A 1 113 ? 23.697 -0.194 -16.055 1.00 90.31 113 ASN A O 1
ATOM 874 N N . GLY A 1 114 ? 22.470 0.228 -17.868 1.00 90.94 114 GLY A N 1
ATOM 875 C CA . GLY A 1 114 ? 21.729 -1.039 -17.812 1.00 90.94 114 GLY A CA 1
ATOM 876 C C . GLY A 1 114 ? 20.620 -1.125 -16.756 1.00 90.94 114 GLY A C 1
ATOM 877 O O . GLY A 1 114 ? 20.198 -2.225 -16.428 1.00 90.94 114 GLY A O 1
ATOM 878 N N . LYS A 1 115 ? 20.106 0.003 -16.239 1.00 94.56 115 LYS A N 1
ATOM 879 C CA . LYS A 1 115 ? 19.027 0.021 -15.222 1.00 94.56 115 LYS A CA 1
ATOM 880 C C . LYS A 1 115 ? 17.809 -0.828 -15.628 1.00 94.56 115 LYS A C 1
ATOM 882 O O . LYS A 1 115 ? 17.423 -1.728 -14.893 1.00 94.56 115 LYS A O 1
ATOM 887 N N . SER A 1 116 ? 17.251 -0.589 -16.819 1.00 92.12 116 SER A N 1
ATOM 888 C CA . SER A 1 116 ? 16.115 -1.364 -17.345 1.00 92.12 116 SER A CA 1
ATOM 889 C C . SER A 1 116 ? 16.472 -2.836 -17.567 1.00 92.12 116 SER A C 1
ATOM 891 O O . SER A 1 116 ? 15.651 -3.711 -17.321 1.00 92.12 116 SER A O 1
ATOM 893 N N . THR A 1 117 ? 17.712 -3.119 -17.976 1.00 92.62 117 THR A N 1
ATOM 894 C CA . THR A 1 117 ? 18.215 -4.486 -18.161 1.00 92.62 117 THR A CA 1
ATOM 895 C C . THR A 1 117 ? 18.253 -5.256 -16.843 1.00 92.62 117 THR A C 1
ATOM 897 O O . THR A 1 117 ? 17.847 -6.412 -16.813 1.00 92.62 117 THR A O 1
ATOM 900 N N . VAL A 1 118 ? 18.691 -4.623 -15.748 1.00 95.00 118 VAL A N 1
ATOM 901 C CA . VAL A 1 118 ? 18.693 -5.238 -14.409 1.00 95.00 118 VAL A CA 1
ATOM 902 C C . VAL A 1 118 ? 17.270 -5.547 -13.949 1.00 95.00 118 VAL A C 1
ATOM 904 O O . VAL A 1 118 ? 17.022 -6.649 -13.472 1.00 95.00 118 VAL A O 1
ATOM 907 N N . ILE A 1 119 ? 16.327 -4.619 -14.140 1.00 94.62 119 ILE A N 1
ATOM 908 C CA . ILE A 1 119 ? 14.916 -4.831 -13.777 1.00 94.62 119 ILE A CA 1
ATOM 909 C C . ILE A 1 119 ? 14.322 -6.004 -14.567 1.00 94.62 119 ILE A C 1
ATOM 911 O O . ILE A 1 119 ? 13.761 -6.918 -13.970 1.00 94.62 119 ILE A O 1
ATOM 915 N N . ASN A 1 120 ? 14.505 -6.025 -15.890 1.00 93.00 120 ASN A N 1
ATOM 916 C CA . ASN A 1 120 ? 14.041 -7.120 -16.746 1.00 93.00 120 ASN A CA 1
ATOM 917 C C . ASN A 1 120 ? 14.655 -8.468 -16.345 1.00 93.00 120 ASN A C 1
ATOM 919 O O . ASN A 1 120 ? 13.967 -9.483 -16.333 1.00 93.00 120 ASN A O 1
ATOM 923 N N . ALA A 1 121 ? 15.939 -8.483 -15.972 1.00 94.69 121 ALA A N 1
ATOM 924 C CA . ALA A 1 121 ? 16.605 -9.692 -15.497 1.00 94.69 121 ALA A CA 1
ATOM 925 C C . ALA A 1 121 ? 16.043 -10.180 -14.151 1.00 94.69 121 ALA A C 1
ATOM 927 O O . ALA A 1 121 ? 15.828 -11.377 -13.996 1.00 94.69 121 ALA A O 1
ATOM 928 N N . MET A 1 122 ? 15.764 -9.274 -13.204 1.00 94.44 122 MET A N 1
ATOM 929 C CA . MET A 1 122 ? 15.128 -9.620 -11.923 1.00 94.44 122 MET A CA 1
ATOM 930 C C . MET A 1 122 ? 13.699 -10.147 -12.095 1.00 94.44 122 MET A C 1
ATOM 932 O O . MET A 1 122 ? 13.258 -10.974 -11.303 1.00 94.44 122 MET A O 1
ATOM 936 N N . LEU A 1 123 ? 12.981 -9.665 -13.112 1.00 92.75 123 LEU A N 1
ATOM 937 C CA . LEU A 1 123 ? 11.604 -10.062 -13.422 1.00 92.75 123 LEU A CA 1
ATOM 938 C C . LEU A 1 123 ? 11.520 -11.195 -14.454 1.00 92.75 123 LEU A C 1
ATOM 940 O O . LEU A 1 123 ? 10.421 -11.601 -14.809 1.00 92.75 123 LEU A O 1
ATOM 944 N N . HIS A 1 124 ? 12.662 -11.702 -14.927 1.00 92.50 124 HIS A N 1
ATOM 945 C CA . HIS A 1 124 ? 12.771 -12.783 -15.910 1.00 92.50 124 HIS A CA 1
ATOM 946 C C . HIS A 1 124 ? 12.017 -12.558 -17.239 1.00 92.50 124 HIS A C 1
ATOM 948 O O . HIS A 1 124 ? 11.786 -13.510 -17.982 1.00 92.50 124 HIS A O 1
ATOM 954 N N . ASP A 1 125 ? 11.695 -11.308 -17.585 1.00 89.25 125 ASP A N 1
ATOM 955 C CA . ASP A 1 125 ? 10.997 -10.946 -18.823 1.00 89.25 125 ASP A CA 1
ATOM 956 C C . ASP A 1 125 ? 11.376 -9.522 -19.287 1.00 89.25 125 ASP A C 1
ATOM 958 O O . ASP A 1 125 ? 11.877 -8.691 -18.526 1.00 89.25 125 ASP A O 1
ATOM 962 N N . LYS A 1 126 ? 11.166 -9.218 -20.571 1.00 89.31 126 LYS A N 1
ATOM 963 C CA . LYS A 1 126 ? 11.402 -7.900 -21.179 1.00 89.31 126 LYS A CA 1
ATOM 964 C C . LYS A 1 126 ? 10.234 -6.956 -20.884 1.00 89.31 126 LYS A C 1
ATOM 966 O O . LYS A 1 126 ? 9.446 -6.631 -21.774 1.00 89.31 126 LYS A O 1
ATOM 971 N N . ILE A 1 127 ? 10.135 -6.535 -19.625 1.00 87.81 127 ILE A N 1
ATOM 972 C CA . ILE A 1 127 ? 9.080 -5.654 -19.104 1.00 87.81 127 ILE A CA 1
ATOM 973 C C . ILE A 1 127 ? 9.271 -4.209 -19.576 1.00 87.81 127 ILE A C 1
ATOM 975 O O . ILE A 1 127 ? 8.352 -3.581 -20.095 1.00 87.81 127 ILE A O 1
ATOM 979 N N . LEU A 1 128 ? 10.478 -3.677 -19.386 1.00 89.56 128 LEU A N 1
ATOM 980 C CA . LEU A 1 128 ? 10.853 -2.311 -19.731 1.00 89.56 128 LEU A CA 1
ATOM 981 C C . LEU A 1 128 ? 11.635 -2.282 -21.050 1.00 89.56 128 LEU A C 1
ATOM 983 O O . LEU A 1 128 ? 12.454 -3.176 -21.284 1.00 89.56 128 LEU A O 1
ATOM 987 N N . PRO A 1 129 ? 11.486 -1.235 -21.882 1.00 85.19 129 PRO A N 1
ATOM 988 C CA . PRO A 1 129 ? 12.348 -1.039 -23.040 1.00 85.19 129 PRO A CA 1
ATOM 989 C C . PRO A 1 129 ? 13.824 -1.005 -22.619 1.00 85.19 129 PRO A C 1
ATOM 991 O O . PRO A 1 129 ? 14.246 -0.188 -21.794 1.00 85.19 129 PRO A O 1
ATOM 994 N N . SER A 1 130 ? 14.615 -1.920 -23.177 1.00 80.00 130 SER A N 1
ATOM 995 C CA . SER A 1 130 ? 16.048 -2.046 -22.911 1.00 80.00 130 SER A CA 1
ATOM 996 C C . SER A 1 130 ? 16.776 -2.382 -24.213 1.00 80.00 130 SER A C 1
ATOM 998 O O . SER A 1 130 ? 16.585 -3.467 -24.758 1.00 80.00 130 SER A O 1
ATOM 1000 N N . GLY A 1 131 ? 17.600 -1.458 -24.713 1.00 74.69 131 GLY A N 1
ATOM 1001 C CA . GLY A 1 131 ? 18.358 -1.602 -25.959 1.00 74.69 131 GLY A CA 1
ATOM 1002 C C . GLY A 1 131 ? 19.190 -0.351 -26.260 1.00 74.69 131 GLY A C 1
ATOM 1003 O O . GLY A 1 131 ? 19.115 0.640 -25.530 1.00 74.69 131 GLY A O 1
ATOM 1004 N N . ILE A 1 132 ? 19.990 -0.390 -27.325 1.00 70.69 132 ILE A N 1
ATOM 1005 C CA . ILE A 1 132 ? 20.815 0.750 -27.752 1.00 70.69 132 ILE A CA 1
ATOM 1006 C C . ILE A 1 132 ? 19.892 1.920 -28.130 1.00 70.69 132 ILE A C 1
ATOM 1008 O O . ILE A 1 132 ? 18.930 1.734 -28.863 1.00 70.69 132 ILE A O 1
ATOM 1012 N N . GLY A 1 133 ? 20.159 3.121 -27.610 1.00 69.56 133 GLY A N 1
ATOM 1013 C CA . GLY A 1 133 ? 19.379 4.328 -27.927 1.00 69.56 133 GLY A CA 1
ATOM 1014 C C . GLY A 1 133 ? 18.073 4.506 -27.140 1.00 69.56 133 GLY A C 1
ATOM 1015 O O . GLY A 1 133 ? 17.516 5.602 -27.149 1.00 69.56 133 GLY A O 1
ATOM 1016 N N . HIS A 1 134 ? 17.613 3.499 -26.389 1.00 73.69 134 HIS A N 1
ATOM 1017 C CA . HIS A 1 134 ? 16.449 3.661 -25.515 1.00 73.69 134 HIS A CA 1
ATOM 1018 C C . HIS A 1 134 ? 16.827 4.448 -24.256 1.00 73.69 134 HIS A C 1
ATOM 1020 O O . HIS A 1 134 ? 17.680 4.035 -23.467 1.00 73.69 134 HIS A O 1
ATOM 1026 N N . THR A 1 135 ? 16.164 5.585 -24.048 1.00 72.94 135 THR A N 1
ATOM 1027 C CA . THR A 1 135 ? 16.313 6.403 -22.842 1.00 72.94 135 THR A CA 1
ATOM 1028 C C . THR A 1 135 ? 14.942 6.723 -22.264 1.00 72.94 135 THR A C 1
ATOM 1030 O O . THR A 1 135 ? 14.006 7.049 -22.986 1.00 72.94 135 THR A O 1
ATOM 1033 N N . THR A 1 136 ? 14.807 6.596 -20.948 1.00 76.25 136 THR A N 1
ATOM 1034 C CA . THR A 1 136 ? 13.593 6.973 -20.219 1.00 76.25 136 THR A CA 1
ATOM 1035 C C . THR A 1 136 ? 13.771 8.393 -19.692 1.00 76.25 136 THR A C 1
ATOM 1037 O O . THR A 1 136 ? 14.668 8.635 -18.883 1.00 76.25 136 THR A O 1
ATOM 1040 N N . ASN A 1 137 ? 12.937 9.334 -20.141 1.00 83.12 137 ASN A N 1
ATOM 1041 C CA . ASN A 1 137 ? 12.950 10.727 -19.668 1.00 83.12 137 ASN A CA 1
ATOM 1042 C C . ASN A 1 137 ? 12.182 10.926 -18.346 1.00 83.12 137 ASN A C 1
ATOM 1044 O O . ASN A 1 137 ? 12.192 12.013 -17.770 1.00 83.12 137 ASN A O 1
ATOM 1048 N N . CYS A 1 138 ? 11.503 9.881 -17.885 1.00 86.69 138 CYS A N 1
ATOM 1049 C CA . CYS A 1 138 ? 10.594 9.878 -16.755 1.00 86.69 138 CYS A CA 1
ATOM 1050 C C . CYS A 1 138 ? 10.920 8.727 -15.796 1.00 86.69 138 CYS A C 1
ATOM 1052 O O . CYS A 1 138 ? 11.669 7.804 -16.130 1.00 86.69 138 CYS A O 1
ATOM 1054 N N . PHE A 1 139 ? 10.345 8.778 -14.595 1.00 90.00 139 PHE A N 1
ATOM 1055 C CA . PHE A 1 139 ? 10.380 7.634 -13.691 1.00 90.00 139 PHE A CA 1
ATOM 1056 C C . PHE A 1 139 ? 9.418 6.564 -14.200 1.00 90.00 139 PHE A C 1
ATOM 1058 O O . PHE A 1 139 ? 8.248 6.854 -14.445 1.00 90.00 139 PHE A O 1
ATOM 1065 N N . LEU A 1 140 ? 9.916 5.335 -14.328 1.00 90.94 140 LEU A N 1
ATOM 1066 C CA . LEU A 1 140 ? 9.083 4.164 -14.564 1.00 90.94 140 LEU A CA 1
ATOM 1067 C C . LEU A 1 140 ? 8.973 3.360 -13.271 1.00 90.94 140 LEU A C 1
ATOM 1069 O O . LEU A 1 140 ? 9.995 3.042 -12.661 1.00 90.94 140 LEU A O 1
ATOM 1073 N N . GLN A 1 141 ? 7.752 3.047 -12.850 1.00 92.06 141 GLN A N 1
ATOM 1074 C CA . GLN A 1 141 ? 7.488 2.208 -11.683 1.00 92.06 141 GLN A CA 1
ATOM 1075 C C . GLN A 1 141 ? 6.896 0.881 -12.149 1.00 92.06 141 GLN A C 1
ATOM 1077 O O . GLN A 1 141 ? 5.935 0.879 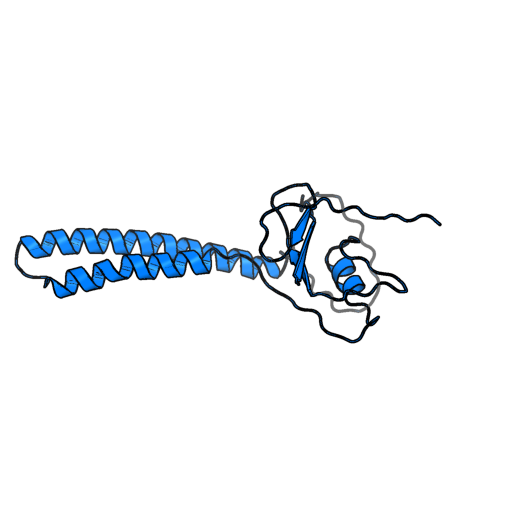-12.907 1.00 92.06 141 GLN A O 1
ATOM 1082 N N . VAL A 1 142 ? 7.482 -0.238 -11.721 1.00 92.56 142 VAL A N 1
ATOM 1083 C CA . VAL A 1 142 ? 6.965 -1.572 -12.041 1.00 92.56 142 VAL A CA 1
ATOM 1084 C C . VAL A 1 142 ? 6.298 -2.168 -10.812 1.00 92.56 142 VAL A C 1
ATOM 1086 O O . VAL A 1 142 ? 6.910 -2.199 -9.746 1.00 92.56 142 VAL A O 1
ATOM 1089 N N . GLU A 1 143 ? 5.056 -2.618 -10.958 1.00 91.31 143 GLU A N 1
ATOM 1090 C CA . GLU A 1 143 ? 4.264 -3.266 -9.904 1.00 91.31 143 GLU A CA 1
ATOM 1091 C C . GLU A 1 143 ? 3.663 -4.573 -10.431 1.00 91.31 143 GLU A C 1
ATOM 1093 O O . GLU A 1 143 ? 3.717 -4.808 -11.633 1.00 91.31 143 GLU A O 1
ATOM 1098 N N . GLY A 1 144 ? 3.144 -5.424 -9.541 1.00 88.81 144 GLY A N 1
ATOM 1099 C CA . GLY A 1 144 ? 2.343 -6.602 -9.897 1.00 88.81 144 GLY A CA 1
ATOM 1100 C C . GLY A 1 144 ? 0.846 -6.281 -9.861 1.00 88.81 144 GLY A C 1
ATOM 1101 O O . GLY A 1 144 ? 0.433 -5.343 -9.176 1.00 88.81 144 GLY A O 1
ATOM 1102 N N . SER A 1 145 ? 0.031 -6.998 -10.632 1.00 87.25 145 SER A N 1
ATOM 1103 C CA . SER A 1 145 ? -1.425 -6.835 -10.688 1.00 87.25 145 SER A CA 1
ATOM 1104 C C . SER A 1 145 ? -2.094 -8.181 -10.479 1.00 87.25 145 SER A C 1
ATOM 1106 O O . SER A 1 145 ? -1.542 -9.209 -10.859 1.00 87.25 145 SER A O 1
ATOM 1108 N N . ASP A 1 146 ? -3.311 -8.151 -9.945 1.00 85.56 146 ASP A N 1
ATOM 1109 C CA . ASP A 1 146 ? -4.168 -9.332 -9.843 1.00 85.56 146 ASP A CA 1
ATOM 1110 C C . ASP A 1 146 ? -4.833 -9.690 -11.189 1.00 85.56 146 ASP A C 1
ATOM 1112 O O . ASP A 1 146 ? -5.535 -10.693 -11.284 1.00 85.56 146 ASP A O 1
ATOM 1116 N N . THR A 1 147 ? -4.653 -8.867 -12.231 1.00 84.88 147 THR A N 1
ATOM 1117 C CA . THR A 1 147 ? -5.150 -9.138 -13.587 1.00 84.88 147 THR A CA 1
ATOM 1118 C C . THR A 1 147 ? -4.084 -9.802 -14.454 1.00 84.88 147 THR A C 1
ATOM 1120 O O . THR A 1 147 ? -2.913 -9.444 -14.371 1.00 84.88 147 THR A O 1
ATOM 1123 N N . ASP A 1 148 ? -4.491 -10.689 -15.362 1.00 81.88 148 ASP A N 1
ATOM 1124 C CA . ASP A 1 148 ? -3.570 -11.372 -16.289 1.00 81.88 148 ASP A CA 1
ATOM 1125 C C . ASP A 1 148 ? -3.049 -10.472 -17.428 1.00 81.88 148 ASP A C 1
ATOM 1127 O O . ASP A 1 148 ? -2.111 -10.835 -18.138 1.00 81.88 148 ASP A O 1
ATOM 1131 N N . GLU A 1 149 ? -3.626 -9.282 -17.604 1.00 84.25 149 GLU A N 1
ATOM 1132 C CA . GLU A 1 149 ? -3.252 -8.348 -18.667 1.00 84.25 149 GLU A CA 1
ATOM 1133 C C . GLU A 1 149 ? -2.323 -7.237 -18.171 1.00 84.25 149 GLU A C 1
ATOM 1135 O O . GLU A 1 149 ? -2.557 -6.598 -17.141 1.00 84.25 149 GLU A O 1
ATOM 1140 N N . ALA A 1 150 ? -1.281 -6.967 -18.960 1.00 86.81 150 ALA A N 1
ATOM 1141 C CA . ALA A 1 150 ? -0.376 -5.851 -18.734 1.00 86.81 150 ALA A CA 1
ATOM 1142 C C . ALA A 1 150 ? -1.016 -4.533 -19.177 1.00 86.81 150 ALA A C 1
ATOM 1144 O O . ALA A 1 150 ? -1.555 -4.433 -20.280 1.00 86.81 150 ALA A O 1
ATOM 1145 N N . PHE A 1 151 ? -0.873 -3.492 -18.361 1.00 89.31 151 PHE A N 1
ATOM 1146 C CA . PHE A 1 151 ? -1.340 -2.149 -18.694 1.00 89.31 151 PHE A CA 1
ATOM 1147 C C . PHE A 1 151 ? -0.367 -1.078 -18.201 1.00 89.31 151 PHE A C 1
ATOM 1149 O O . PHE A 1 151 ? 0.468 -1.303 -17.319 1.00 89.31 151 PHE A O 1
ATOM 1156 N N . LEU A 1 152 ? -0.487 0.102 -18.803 1.00 90.00 152 LEU A N 1
ATOM 1157 C CA . LEU A 1 152 ? 0.194 1.325 -18.411 1.00 90.00 152 LEU A CA 1
ATOM 1158 C C . LEU A 1 152 ? -0.783 2.266 -17.722 1.00 90.00 152 LEU A C 1
ATOM 1160 O O . LEU A 1 152 ? -1.951 2.359 -18.100 1.00 90.00 152 LEU A O 1
ATOM 1164 N N . ARG A 1 153 ? -0.271 3.011 -16.747 1.00 88.81 153 ARG A N 1
ATOM 1165 C CA . ARG A 1 153 ? -1.013 4.076 -16.077 1.00 88.81 153 ARG A CA 1
ATOM 1166 C C . ARG A 1 153 ? -0.135 5.311 -15.915 1.00 88.81 153 ARG A C 1
ATOM 1168 O O . ARG A 1 153 ? 1.050 5.200 -15.584 1.00 88.81 153 ARG A O 1
ATOM 1175 N N . THR A 1 154 ? -0.708 6.483 -16.168 1.00 87.56 154 THR A N 1
ATOM 1176 C CA . THR A 1 154 ? -0.039 7.775 -15.991 1.00 87.56 154 THR A CA 1
ATOM 1177 C C . THR A 1 154 ? -0.404 8.401 -14.651 1.00 87.56 154 THR A C 1
ATOM 1179 O O . THR A 1 154 ? -1.468 8.152 -14.084 1.00 87.56 154 THR A O 1
AT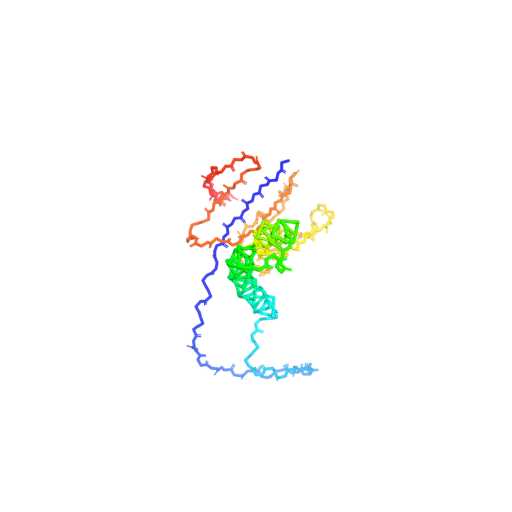OM 1182 N N . ASP A 1 155 ? 0.509 9.218 -14.134 1.00 85.56 155 ASP A N 1
ATOM 1183 C CA . ASP A 1 155 ? 0.289 9.969 -12.902 1.00 85.56 155 ASP A CA 1
ATOM 1184 C C . ASP A 1 155 ? -0.974 10.847 -13.004 1.00 85.56 155 ASP A C 1
ATOM 1186 O O . ASP A 1 155 ? -1.144 11.593 -13.970 1.00 85.56 155 ASP A O 1
ATOM 1190 N N . GLY A 1 156 ? -1.873 10.732 -12.024 1.00 83.75 156 GLY A N 1
ATOM 1191 C CA . GLY A 1 156 ? -3.141 11.469 -11.984 1.00 83.75 156 GLY A CA 1
ATOM 1192 C C . GLY A 1 156 ? -4.298 10.904 -12.824 1.00 83.75 156 GLY A C 1
ATOM 1193 O O . GLY A 1 156 ? -5.381 11.481 -12.781 1.00 83.75 156 GLY A O 1
ATOM 1194 N N . SER A 1 157 ? -4.124 9.788 -13.544 1.00 85.12 157 SER A N 1
ATOM 1195 C CA . SER A 1 157 ? -5.214 9.098 -14.259 1.00 85.12 157 SER A CA 1
ATOM 1196 C C . SER A 1 157 ? -5.391 7.677 -13.738 1.00 85.12 157 SER A C 1
ATOM 1198 O O . SER A 1 157 ? -4.398 7.011 -13.482 1.00 85.12 157 SER A O 1
ATOM 1200 N N . GLU A 1 158 ? -6.628 7.201 -13.571 1.00 82.31 158 GLU A N 1
ATOM 1201 C CA . GLU A 1 158 ? -6.959 5.783 -13.300 1.00 82.31 158 GLU A CA 1
ATOM 1202 C C . GLU A 1 158 ? -7.108 4.960 -14.596 1.00 82.31 158 GLU A C 1
ATOM 1204 O O . GLU A 1 158 ? -7.319 3.749 -14.550 1.00 82.31 158 GLU A O 1
ATOM 1209 N N . GLU A 1 159 ? -7.018 5.610 -15.759 1.00 85.38 159 GLU A N 1
ATOM 1210 C CA . GLU A 1 159 ? -7.204 4.973 -17.059 1.00 85.38 159 GLU A CA 1
ATOM 1211 C C . GLU A 1 159 ? -6.086 3.964 -17.351 1.00 85.38 159 GLU A C 1
ATOM 1213 O O . GLU A 1 159 ? -4.894 4.264 -17.226 1.00 85.38 159 GLU A O 1
ATOM 1218 N N . LYS A 1 160 ? -6.489 2.756 -17.760 1.00 84.38 160 LYS A N 1
ATOM 1219 C CA . LYS A 1 160 ? -5.578 1.696 -18.188 1.00 84.38 160 LYS A CA 1
ATOM 1220 C C . LYS A 1 160 ? -5.307 1.837 -19.680 1.00 84.38 160 LYS A C 1
ATOM 1222 O O . LYS A 1 160 ? -6.220 1.725 -20.492 1.00 84.38 160 LYS A O 1
ATOM 1227 N N . LEU A 1 161 ? -4.045 2.044 -20.033 1.00 84.12 161 LEU A N 1
ATOM 1228 C CA . LEU A 1 161 ? -3.582 2.111 -21.413 1.00 84.12 161 LEU A CA 1
ATOM 1229 C C . LEU A 1 161 ? -2.960 0.774 -21.817 1.00 84.12 161 LEU A C 1
ATOM 1231 O O . LEU A 1 161 ? -2.222 0.162 -21.041 1.00 84.12 161 LEU A O 1
ATOM 1235 N N . ASN A 1 162 ? -3.214 0.334 -23.047 1.00 79.94 162 ASN A N 1
ATOM 1236 C CA . ASN A 1 162 ? -2.608 -0.886 -23.570 1.00 79.94 162 ASN A CA 1
ATOM 1237 C C . ASN A 1 162 ? -1.094 -0.728 -23.733 1.00 79.94 162 ASN A C 1
ATOM 1239 O O . ASN A 1 162 ? -0.603 0.280 -24.245 1.00 79.94 162 ASN A O 1
ATOM 1243 N N . VAL A 1 163 ? -0.353 -1.769 -23.356 1.00 74.62 163 VAL A N 1
ATOM 1244 C CA . VAL A 1 163 ? 1.090 -1.841 -23.594 1.00 74.62 163 VAL A CA 1
ATOM 1245 C C . VAL A 1 163 ? 1.315 -2.323 -25.026 1.00 74.62 163 VAL A C 1
ATOM 1247 O O . VAL A 1 163 ? 1.401 -3.523 -25.274 1.00 74.62 163 VAL A O 1
ATOM 1250 N N . GLN A 1 164 ? 1.397 -1.410 -25.996 1.00 61.22 164 GLN A N 1
ATOM 1251 C CA . GLN A 1 164 ? 1.907 -1.787 -27.315 1.00 61.22 164 GLN A CA 1
ATOM 1252 C C . GLN A 1 164 ? 3.401 -2.090 -27.188 1.00 61.22 164 GLN A C 1
ATOM 1254 O O . GLN A 1 164 ? 4.226 -1.201 -26.979 1.00 61.22 164 GLN A O 1
ATOM 1259 N N . VAL A 1 165 ? 3.743 -3.374 -27.278 1.00 51.09 165 VAL A N 1
ATOM 1260 C CA . VAL A 1 165 ? 5.125 -3.807 -27.455 1.00 51.09 165 VAL A CA 1
ATOM 1261 C C . VAL A 1 165 ? 5.442 -3.574 -28.922 1.00 51.09 165 VAL A C 1
ATOM 1263 O O . VAL A 1 165 ? 5.083 -4.388 -29.769 1.00 51.09 165 VAL A O 1
ATOM 1266 N N . ASP A 1 166 ? 6.054 -2.439 -29.236 1.00 40.75 166 ASP A N 1
ATOM 1267 C CA . ASP A 1 166 ? 6.553 -2.190 -30.583 1.00 40.75 166 ASP A CA 1
ATOM 1268 C C . ASP A 1 166 ? 7.753 -3.125 -30.816 1.00 40.75 166 ASP A C 1
ATOM 1270 O O . ASP A 1 166 ? 8.907 -2.805 -30.526 1.00 40.75 166 ASP A O 1
ATOM 1274 N N . ILE A 1 167 ? 7.472 -4.362 -31.241 1.00 37.62 167 ILE A N 1
ATOM 1275 C CA . ILE A 1 167 ? 8.470 -5.269 -31.809 1.00 37.62 167 ILE A CA 1
ATOM 1276 C C . ILE A 1 167 ? 8.697 -4.779 -33.237 1.00 37.62 167 ILE A C 1
ATOM 1278 O O . ILE A 1 167 ? 8.215 -5.361 -34.206 1.00 37.62 167 ILE A O 1
ATOM 1282 N N . GLY A 1 168 ? 9.416 -3.665 -33.355 1.00 31.16 168 GLY A N 1
ATOM 1283 C CA . GLY A 1 168 ? 9.932 -3.187 -34.626 1.00 31.16 168 GLY A CA 1
ATOM 1284 C C . GLY A 1 168 ? 10.962 -4.180 -35.154 1.00 31.16 168 GLY A C 1
ATOM 1285 O O . GLY A 1 168 ? 12.132 -4.136 -34.779 1.00 31.16 168 GLY A O 1
ATOM 1286 N N . HIS A 1 169 ? 10.514 -5.109 -35.998 1.00 32.41 169 HIS A N 1
ATOM 1287 C CA . HIS A 1 169 ? 11.351 -5.701 -37.032 1.00 32.41 169 HIS A CA 1
ATOM 1288 C C . HIS A 1 169 ? 11.695 -4.609 -38.049 1.00 32.41 169 HIS A C 1
ATOM 1290 O O . HIS A 1 169 ? 10.827 -4.179 -38.806 1.00 32.41 169 HIS A O 1
ATOM 1296 N N . THR A 1 170 ? 12.964 -4.219 -38.080 1.00 32.44 170 THR A N 1
ATOM 1297 C CA . THR A 1 170 ? 13.676 -3.766 -39.284 1.00 32.44 170 THR A CA 1
ATOM 1298 C C . THR A 1 170 ? 15.108 -4.244 -39.186 1.00 32.44 170 THR A C 1
ATOM 1300 O O . THR A 1 170 ? 15.702 -4.029 -38.104 1.00 32.44 170 THR A O 1
#

Solvent-accessible surface area (backbone atoms only — not comparable to full-atom values): 11050 Å² total; per-residue (Å²): 114,43,40,34,46,32,61,59,80,87,84,75,87,73,90,73,89,86,82,91,83,91,79,82,96,66,89,68,79,83,64,79,83,72,73,60,76,67,51,55,56,54,52,54,50,51,52,54,52,52,52,53,52,54,49,49,53,51,44,53,52,49,40,55,50,43,59,59,42,36,76,74,72,63,79,44,52,75,65,56,46,53,56,47,50,53,45,52,61,53,48,51,54,50,49,61,58,67,65,63,83,78,88,87,85,86,86,85,77,65,88,88,72,44,66,44,49,53,52,18,59,77,66,74,42,87,79,49,86,66,59,91,91,65,76,78,95,50,52,75,47,77,49,76,53,99,50,92,68,53,36,31,34,47,74,97,51,92,60,76,39,79,67,80,77,82,79,76,86,125

pLDDT: mean 76.96, std 22.59, range [30.47, 97.88]

Secondary structure (DSSP, 8-state):
-EEEEE-----------------S-------TT---THHHHHHHHHHHHHHHHHHHHHHHHHHHHHHHHHHHHS-S-HHHHHHHHHHHHHHHHHHHHHT----------STTSSHHHHHHHHTTS--S--STT---SSEEEEE--SSSS-EEEETT--PPEE--------

Sequence (170 aa):
MAAYVNRTMSMMAGDGPHNVATLNGAVRVNMPNVDSPLQIFVRAKKKINDIFVEIDDYVKDAVTFMHAISGDKGIATPQDVANVEAYISKVQAIREVLKRDHMKVAFFGRTSNGKSTVINAMLHDKILPSGIGHTTNCFLQVEGSDTDEAFLRTDGSEEKLNVQVDIGHT

Radius of gyration: 25.36 Å; Cα contacts (8 Å, |Δi|>4): 126; chains: 1; bounding box: 59×47×78 Å